Protein AF-A0A523AS78-F1 (afdb_monomer_lite)

Structure (mmCIF, N/CA/C/O backbone):
data_AF-A0A523AS78-F1
#
_entry.id   AF-A0A523AS78-F1
#
loop_
_atom_site.group_PDB
_atom_site.id
_atom_site.type_symbol
_atom_site.label_atom_id
_atom_site.label_alt_id
_atom_site.label_comp_id
_atom_site.label_asym_id
_atom_site.label_entity_id
_atom_site.label_seq_id
_atom_site.pdbx_PDB_ins_code
_atom_site.Cartn_x
_atom_site.Cartn_y
_atom_site.Cartn_z
_atom_site.occupancy
_atom_site.B_iso_or_equiv
_atom_site.auth_seq_id
_atom_site.auth_comp_id
_atom_site.auth_asym_id
_atom_site.auth_atom_id
_atom_site.pdbx_PDB_model_num
ATOM 1 N N . MET A 1 1 ? -8.364 -6.518 14.391 1.00 93.88 1 MET A N 1
ATOM 2 C CA . MET A 1 1 ? -8.944 -6.169 13.076 1.00 93.88 1 MET A CA 1
ATOM 3 C C . MET A 1 1 ? -7.840 -5.625 12.191 1.00 93.88 1 MET A C 1
ATOM 5 O O . MET A 1 1 ? -6.903 -5.034 12.729 1.00 93.88 1 MET A O 1
ATOM 9 N N . LYS A 1 2 ? -7.918 -5.847 10.879 1.00 97.19 2 LYS A N 1
ATOM 10 C CA . LYS A 1 2 ? -7.030 -5.194 9.917 1.00 97.19 2 LYS A CA 1
ATOM 11 C C . LYS A 1 2 ? -7.621 -3.830 9.568 1.00 97.19 2 LYS A C 1
ATOM 13 O O . LYS A 1 2 ? -8.804 -3.744 9.268 1.00 97.19 2 LYS A O 1
ATOM 18 N N . VAL A 1 3 ? -6.828 -2.770 9.672 1.00 97.00 3 VAL A N 1
ATOM 19 C CA . VAL A 1 3 ? -7.295 -1.393 9.471 1.00 97.00 3 VAL A CA 1
ATOM 20 C C . VAL A 1 3 ? -6.479 -0.764 8.360 1.00 97.00 3 VAL A C 1
ATOM 22 O O . VAL A 1 3 ? -5.279 -0.541 8.518 1.00 97.00 3 VAL A O 1
ATOM 25 N N . PHE A 1 4 ? -7.129 -0.474 7.237 1.00 96.81 4 PHE A N 1
ATOM 26 C CA . PHE A 1 4 ? -6.502 0.271 6.155 1.00 96.81 4 PHE A CA 1
ATOM 27 C C . PHE A 1 4 ? -6.221 1.713 6.583 1.00 96.81 4 PHE A C 1
ATOM 29 O O . PHE A 1 4 ? -7.109 2.422 7.057 1.00 96.81 4 PHE A O 1
ATOM 36 N N . ILE A 1 5 ? -4.973 2.150 6.422 1.00 97.00 5 ILE A N 1
ATOM 37 C CA . ILE A 1 5 ? -4.541 3.491 6.810 1.00 97.00 5 ILE A CA 1
ATOM 38 C C . ILE A 1 5 ? -4.724 4.452 5.633 1.00 97.00 5 ILE A C 1
ATOM 40 O O . ILE A 1 5 ? -4.222 4.209 4.537 1.00 97.00 5 ILE A O 1
ATOM 44 N N . PHE A 1 6 ? -5.384 5.589 5.867 1.00 94.38 6 PHE A N 1
ATOM 45 C CA . PHE A 1 6 ? -5.476 6.681 4.899 1.00 94.38 6 PHE A CA 1
ATOM 46 C C . PHE A 1 6 ? -5.213 8.036 5.581 1.00 94.38 6 PHE A C 1
ATOM 48 O O . PHE A 1 6 ? -5.891 8.350 6.559 1.00 94.38 6 PHE A O 1
ATOM 55 N N . PRO A 1 7 ? -4.262 8.861 5.099 1.00 94.38 7 PRO A N 1
ATOM 56 C CA . PRO A 1 7 ? -3.366 8.630 3.961 1.00 94.38 7 PRO A CA 1
ATOM 57 C C . PRO A 1 7 ? -2.411 7.436 4.173 1.00 94.38 7 PRO A C 1
ATOM 59 O O . PRO A 1 7 ? -1.926 7.240 5.287 1.00 94.38 7 PRO A O 1
ATOM 62 N N . PRO A 1 8 ? -2.077 6.665 3.122 1.00 91.75 8 PRO A N 1
ATOM 63 C CA . PRO A 1 8 ? -1.486 5.322 3.243 1.00 91.75 8 PRO A CA 1
ATOM 64 C C . PRO A 1 8 ? -0.054 5.252 3.788 1.00 91.75 8 PRO A C 1
ATOM 66 O O . PRO A 1 8 ? 0.435 4.163 4.079 1.00 91.75 8 PRO A O 1
ATOM 69 N N . ASN A 1 9 ? 0.610 6.397 3.956 1.00 91.88 9 ASN A N 1
ATOM 70 C CA . ASN A 1 9 ? 1.949 6.508 4.544 1.00 91.88 9 ASN A CA 1
ATOM 71 C C . ASN A 1 9 ? 1.936 7.175 5.931 1.00 91.88 9 ASN A C 1
ATOM 73 O O . ASN A 1 9 ? 2.985 7.576 6.431 1.00 91.88 9 ASN A O 1
ATOM 77 N N . SER A 1 10 ? 0.764 7.354 6.549 1.00 96.12 10 SER A N 1
ATOM 78 C CA . SER A 1 10 ? 0.673 7.994 7.860 1.00 96.12 10 SER A CA 1
ATOM 79 C C . SER A 1 10 ? 1.235 7.088 8.959 1.00 96.12 10 SER A C 1
ATOM 81 O O . SER A 1 10 ? 0.616 6.096 9.355 1.00 96.12 10 SER A O 1
ATOM 83 N N . LEU A 1 11 ? 2.410 7.456 9.476 1.00 94.81 11 LEU A N 1
ATOM 84 C CA . LEU A 1 11 ? 3.054 6.754 10.589 1.00 94.81 11 LEU A CA 1
ATOM 85 C C . LEU A 1 11 ? 2.293 6.950 11.902 1.00 94.81 11 LEU A C 1
ATOM 87 O O . LEU A 1 11 ? 2.148 6.004 12.664 1.00 94.81 11 LEU A O 1
ATOM 91 N N . ILE A 1 1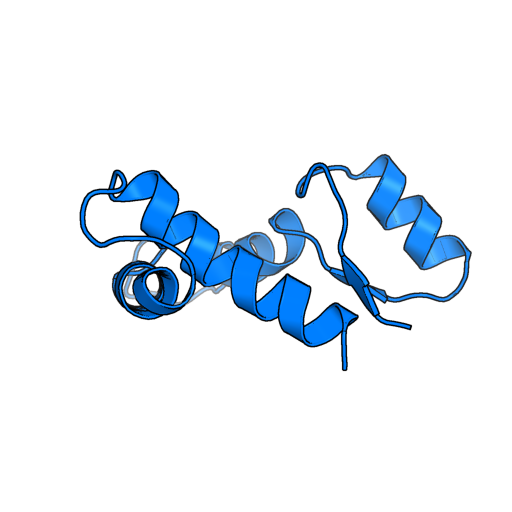2 ? 1.749 8.150 12.1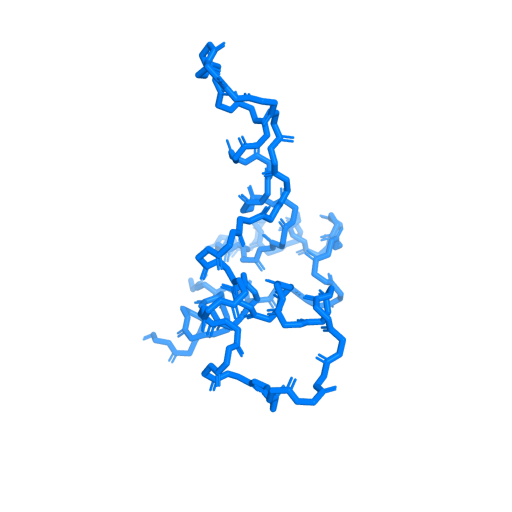28 1.00 97.12 12 ILE A N 1
ATOM 92 C CA . ILE A 1 12 ? 0.984 8.474 13.341 1.00 97.12 12 ILE A CA 1
ATOM 93 C C . ILE A 1 12 ? -0.287 7.619 13.420 1.00 97.12 12 ILE A C 1
ATOM 95 O O . ILE A 1 12 ? -0.594 7.067 14.471 1.00 97.12 12 ILE A O 1
ATOM 99 N N . LEU A 1 13 ? -1.015 7.474 12.307 1.00 96.88 13 LEU A N 1
ATOM 100 C CA . LEU A 1 13 ? -2.225 6.644 12.281 1.00 96.88 13 LEU A CA 1
ATOM 101 C C . LEU A 1 13 ? -1.895 5.154 12.412 1.00 96.88 13 LEU A C 1
ATOM 103 O O . LEU A 1 13 ? -2.624 4.434 13.085 1.00 96.88 13 LEU A O 1
ATOM 107 N N . SER A 1 14 ? -0.794 4.703 11.804 1.00 96.50 14 SER A N 1
ATOM 108 C CA . SER A 1 14 ? -0.341 3.313 11.934 1.00 96.50 14 SER A CA 1
ATOM 109 C C . SER A 1 14 ? 0.009 2.972 13.389 1.00 96.50 14 SER A C 1
ATOM 111 O O . SER A 1 14 ? -0.487 1.977 13.909 1.00 96.50 14 SER A O 1
ATOM 113 N N . ASP A 1 15 ? 0.785 3.830 14.061 1.00 96.94 15 ASP A N 1
ATOM 114 C CA . ASP A 1 15 ? 1.154 3.680 15.477 1.00 96.94 15 ASP A CA 1
ATOM 115 C C . ASP A 1 15 ? -0.079 3.698 16.392 1.00 96.94 15 ASP A C 1
ATOM 117 O O . ASP A 1 15 ? -0.197 2.872 17.296 1.00 96.94 15 ASP A O 1
ATOM 121 N N . LEU A 1 16 ? -1.048 4.583 16.126 1.00 97.94 16 LEU A N 1
ATOM 122 C CA . LEU A 1 16 ? -2.306 4.607 16.868 1.00 97.94 16 LEU A CA 1
ATOM 123 C C . LEU A 1 16 ? -3.040 3.264 16.746 1.00 97.94 16 LEU A C 1
ATOM 125 O O . LEU A 1 16 ? -3.397 2.668 17.754 1.00 97.94 16 LEU A O 1
ATOM 129 N N . VAL A 1 17 ? -3.224 2.752 15.530 1.00 97.31 17 VAL A N 1
ATOM 130 C CA . VAL A 1 17 ? -3.901 1.466 15.295 1.00 97.31 17 VAL A CA 1
ATOM 131 C C . VAL A 1 17 ? -3.195 0.310 16.018 1.00 97.31 17 VAL A C 1
ATOM 133 O O . VAL A 1 17 ? -3.870 -0.510 16.643 1.00 97.31 17 VAL A O 1
ATOM 136 N N . GLU A 1 18 ? -1.859 0.267 16.008 1.00 97.06 18 GLU A N 1
ATOM 137 C CA . GLU A 1 18 ? -1.088 -0.758 16.733 1.00 97.06 18 GLU A CA 1
ATOM 138 C C . GLU A 1 18 ? -1.295 -0.677 18.250 1.00 97.06 18 GLU A C 1
ATOM 140 O O . GLU A 1 18 ? -1.541 -1.700 18.892 1.00 97.06 18 GLU A O 1
ATOM 145 N N . ARG A 1 19 ? -1.283 0.530 18.832 1.00 97.94 19 ARG A N 1
ATOM 146 C CA . ARG A 1 19 ? -1.509 0.736 20.277 1.00 97.94 19 ARG A CA 1
ATOM 147 C C . ARG A 1 19 ? -2.889 0.290 20.748 1.00 97.94 19 ARG A C 1
ATOM 149 O O . ARG A 1 19 ? -3.035 -0.103 21.901 1.00 97.94 19 ARG A O 1
ATOM 156 N N . PHE A 1 20 ? -3.886 0.327 19.868 1.00 97.81 20 PHE A N 1
ATOM 157 C CA . PHE A 1 20 ? -5.236 -0.170 20.145 1.00 97.81 20 PHE A CA 1
ATOM 158 C C . PHE A 1 20 ? -5.391 -1.683 19.881 1.00 97.81 20 PHE A C 1
ATOM 160 O O . PHE A 1 20 ? -6.497 -2.216 19.959 1.00 97.81 20 PHE A O 1
ATOM 167 N N . GLY A 1 21 ? -4.297 -2.402 19.601 1.00 97.50 21 GLY A N 1
ATOM 168 C CA . GLY A 1 21 ? -4.310 -3.855 19.405 1.00 97.50 21 GLY A CA 1
ATOM 169 C C . GLY A 1 21 ? -4.866 -4.280 18.044 1.00 97.50 21 GLY A C 1
ATOM 170 O O . GLY A 1 21 ? -5.452 -5.357 17.905 1.00 97.50 21 GLY A O 1
ATOM 171 N N . HIS A 1 22 ? -4.745 -3.426 17.030 1.00 97.56 22 HIS A N 1
ATOM 172 C CA . HIS A 1 22 ? -5.166 -3.710 15.661 1.00 97.56 22 HIS A CA 1
ATOM 173 C C . HIS A 1 22 ? -3.963 -3.760 14.715 1.00 97.56 22 HIS A C 1
ATOM 175 O O . HIS A 1 22 ? -2.864 -3.326 15.048 1.00 97.56 22 HIS A O 1
ATOM 181 N N . THR A 1 23 ? -4.161 -4.321 13.524 1.00 97.19 23 THR A N 1
ATOM 182 C CA . THR A 1 23 ? -3.103 -4.443 12.516 1.00 97.19 23 THR A CA 1
ATOM 183 C C . THR A 1 23 ? -3.258 -3.323 11.489 1.00 97.19 23 THR A C 1
ATOM 185 O O . THR A 1 23 ? -4.240 -3.350 10.742 1.00 97.19 23 THR A O 1
ATOM 188 N N . PRO A 1 24 ? -2.334 -2.350 11.408 1.00 96.88 24 PRO A N 1
ATOM 189 C CA . PRO A 1 24 ? -2.381 -1.337 10.364 1.00 96.88 24 PRO A CA 1
ATOM 190 C C . PRO A 1 24 ? -1.968 -1.940 9.019 1.00 96.88 24 PRO A C 1
ATOM 192 O O . PRO A 1 24 ? -0.920 -2.576 8.897 1.00 96.88 24 PRO A O 1
ATOM 195 N N . LEU A 1 25 ? -2.773 -1.695 7.992 1.00 96.50 25 LEU A N 1
ATOM 196 C CA . LEU A 1 25 ? -2.428 -1.958 6.602 1.00 96.50 25 LEU A CA 1
ATOM 197 C C . LEU A 1 25 ? -2.001 -0.635 5.965 1.00 96.50 25 LEU A C 1
ATOM 199 O O . LEU A 1 25 ? -2.828 0.246 5.724 1.00 96.50 25 LEU A O 1
ATOM 203 N N . SER A 1 26 ? -0.698 -0.477 5.736 1.00 94.81 26 SER A N 1
ATOM 204 C CA . SER A 1 26 ? -0.104 0.747 5.197 1.00 94.81 26 SER A CA 1
ATOM 205 C C . SER A 1 26 ? 0.801 0.446 4.008 1.00 94.81 26 SER A C 1
ATOM 207 O O . SER A 1 26 ? 1.454 -0.596 3.933 1.00 94.81 26 SER A O 1
ATOM 209 N N . LEU A 1 27 ? 0.872 1.395 3.077 1.00 91.38 27 LEU A N 1
ATOM 210 C CA . LEU A 1 27 ? 1.695 1.270 1.876 1.00 91.38 27 LEU A CA 1
ATOM 211 C C . LEU A 1 27 ? 3.189 1.234 2.216 1.00 91.38 27 LEU A C 1
ATOM 213 O O . LEU A 1 27 ? 3.958 0.525 1.572 1.00 91.38 27 LEU A O 1
ATOM 217 N N . GLY A 1 28 ? 3.597 1.980 3.246 1.00 88.31 28 GLY A N 1
ATOM 218 C CA . GLY A 1 28 ? 4.984 2.009 3.707 1.00 88.31 28 GLY A CA 1
ATOM 219 C C . GLY A 1 28 ? 5.479 0.658 4.228 1.00 88.31 28 GLY A C 1
ATOM 220 O O . GLY A 1 28 ? 6.649 0.337 4.036 1.00 88.31 28 GLY A O 1
ATOM 221 N N . ARG A 1 29 ? 4.603 -0.151 4.840 1.00 88.06 29 ARG A N 1
ATOM 222 C CA . ARG A 1 29 ? 4.947 -1.501 5.309 1.00 88.06 29 ARG A CA 1
ATOM 223 C C . ARG A 1 29 ? 5.145 -2.461 4.138 1.00 88.06 29 ARG A C 1
ATOM 225 O O . ARG A 1 29 ? 6.207 -3.058 4.026 1.00 88.06 29 ARG A O 1
ATOM 232 N N . GLU A 1 30 ? 4.173 -2.501 3.233 1.00 88.44 30 GLU A N 1
ATOM 233 C CA . GLU A 1 30 ? 4.173 -3.364 2.045 1.00 88.44 30 GLU A CA 1
ATOM 234 C C . GLU A 1 30 ? 5.376 -3.094 1.122 1.00 88.44 30 GLU A C 1
ATOM 236 O O . GLU A 1 30 ? 6.051 -4.010 0.664 1.00 88.44 30 GLU A O 1
ATOM 241 N N . ILE A 1 31 ? 5.710 -1.821 0.888 1.00 87.56 31 ILE A N 1
ATOM 242 C CA . ILE A 1 31 ? 6.899 -1.449 0.102 1.00 87.56 31 ILE A CA 1
ATOM 243 C C . ILE A 1 31 ? 8.185 -1.684 0.896 1.00 87.56 31 ILE A C 1
ATOM 245 O O . ILE A 1 31 ? 9.198 -2.091 0.330 1.00 87.56 31 ILE A O 1
ATOM 249 N N . GLY A 1 32 ? 8.153 -1.427 2.205 1.00 85.81 32 GLY A N 1
ATOM 250 C CA . GLY A 1 32 ? 9.291 -1.610 3.098 1.00 85.81 32 GLY A CA 1
ATOM 251 C C . GLY A 1 32 ? 9.791 -3.053 3.148 1.00 85.81 32 GLY A C 1
ATOM 252 O O . GLY A 1 32 ? 10.990 -3.256 3.308 1.00 85.81 32 GLY A O 1
ATOM 253 N N . GLU A 1 33 ? 8.906 -4.037 2.995 1.00 83.19 33 GLU A N 1
ATOM 254 C CA . GLU A 1 33 ? 9.279 -5.452 2.882 1.00 83.19 33 GLU A CA 1
ATOM 255 C C . GLU A 1 33 ? 10.021 -5.730 1.567 1.00 83.19 33 GLU A C 1
ATOM 257 O O . GLU A 1 33 ? 11.084 -6.343 1.581 1.00 83.19 33 GLU A O 1
ATOM 262 N N . ARG A 1 34 ? 9.536 -5.176 0.449 1.00 80.12 34 ARG A N 1
ATOM 263 C CA . ARG A 1 34 ? 10.116 -5.376 -0.893 1.00 80.12 34 ARG A CA 1
ATOM 264 C C . ARG A 1 34 ? 11.484 -4.722 -1.062 1.00 80.12 34 ARG A C 1
ATOM 266 O O . ARG A 1 34 ? 12.391 -5.316 -1.625 1.00 80.12 34 ARG A O 1
ATOM 273 N N . VAL A 1 35 ? 11.657 -3.494 -0.568 1.00 78.75 35 VAL A N 1
ATOM 274 C CA . VAL A 1 35 ? 12.932 -2.762 -0.711 1.00 78.75 35 VAL A CA 1
ATOM 275 C C . VAL A 1 35 ? 14.038 -3.255 0.217 1.00 78.75 35 VAL A C 1
ATOM 277 O O . VAL A 1 35 ? 15.200 -2.909 0.014 1.00 78.75 35 VAL A O 1
ATOM 280 N N . ARG A 1 36 ? 13.681 -4.003 1.265 1.00 79.19 36 ARG A N 1
ATOM 281 C CA . ARG A 1 36 ? 14.630 -4.581 2.224 1.00 79.19 36 ARG A CA 1
ATOM 282 C C . ARG A 1 36 ? 14.980 -6.029 1.901 1.00 79.19 36 ARG A C 1
ATOM 284 O O . ARG A 1 36 ? 15.829 -6.578 2.598 1.00 79.19 36 ARG A O 1
ATOM 291 N N . ASP A 1 37 ? 14.342 -6.627 0.895 1.00 74.62 37 ASP A N 1
ATOM 292 C CA . ASP A 1 37 ? 14.676 -7.965 0.424 1.00 74.62 37 ASP A CA 1
ATOM 293 C C . ASP A 1 37 ? 16.120 -7.966 -0.123 1.00 74.62 37 ASP A C 1
ATOM 295 O O . ASP A 1 37 ? 16.410 -7.240 -1.077 1.00 74.62 37 ASP A O 1
ATOM 299 N N . PRO A 1 38 ? 17.055 -8.719 0.490 1.00 63.34 38 PRO A N 1
ATOM 300 C CA . PRO A 1 38 ? 18.469 -8.719 0.119 1.00 63.34 38 PRO A CA 1
ATOM 301 C C . PRO A 1 38 ? 18.787 -9.509 -1.167 1.00 63.34 38 PRO A C 1
ATOM 303 O O . PRO A 1 38 ? 19.957 -9.811 -1.411 1.00 63.34 38 PRO A O 1
ATOM 306 N N . GLY A 1 39 ? 17.783 -9.865 -1.978 1.00 65.69 39 GLY A N 1
ATOM 307 C CA . GLY A 1 39 ? 17.958 -10.538 -3.266 1.00 65.69 39 GLY A CA 1
ATOM 308 C C . GLY A 1 39 ? 18.999 -9.849 -4.160 1.00 65.69 39 GLY A C 1
ATOM 309 O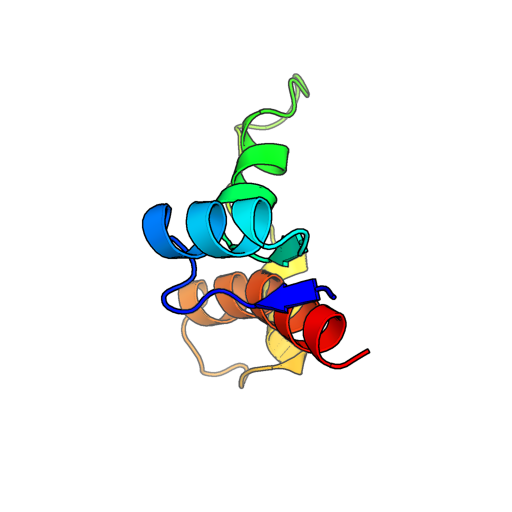 O . GLY A 1 39 ? 18.835 -8.704 -4.567 1.00 65.69 39 GLY A O 1
ATOM 310 N N . LEU A 1 40 ? 20.079 -10.574 -4.466 1.00 55.38 40 LEU A N 1
ATOM 311 C CA . LEU A 1 40 ? 21.289 -10.076 -5.138 1.00 55.38 40 LEU A CA 1
ATOM 312 C C . LEU A 1 40 ? 21.081 -9.632 -6.597 1.00 55.38 40 LEU A C 1
ATOM 314 O O . LEU A 1 40 ? 21.915 -8.899 -7.125 1.00 55.38 40 LEU A O 1
ATOM 318 N N . ASP A 1 41 ? 19.993 -10.059 -7.242 1.00 60.62 41 ASP A N 1
ATOM 319 C CA . ASP A 1 41 ? 19.887 -10.017 -8.706 1.00 60.62 41 ASP A CA 1
ATOM 320 C C . ASP A 1 41 ? 19.072 -8.840 -9.260 1.00 60.62 41 ASP A C 1
ATOM 322 O O . ASP A 1 41 ? 19.129 -8.580 -10.460 1.00 60.62 41 ASP A O 1
ATOM 326 N N . ASN A 1 42 ? 18.341 -8.091 -8.424 1.00 61.62 42 ASN A N 1
ATOM 327 C CA . ASN A 1 42 ? 17.534 -6.959 -8.884 1.00 61.62 42 ASN A CA 1
ATOM 328 C C . ASN A 1 42 ? 17.670 -5.741 -7.960 1.00 61.62 42 ASN A C 1
ATOM 330 O O . ASN A 1 42 ? 17.721 -5.897 -6.741 1.00 61.62 42 ASN A O 1
ATOM 334 N N . PRO A 1 43 ? 17.693 -4.510 -8.508 1.00 67.75 43 PRO A N 1
ATOM 335 C CA . PRO A 1 43 ? 17.611 -3.313 -7.681 1.00 67.75 43 PRO A CA 1
ATOM 336 C C . PRO A 1 43 ? 16.307 -3.336 -6.863 1.00 67.75 43 PRO A C 1
ATOM 338 O O . PRO A 1 43 ? 15.295 -3.827 -7.364 1.00 67.75 43 PRO A O 1
ATOM 341 N N . PRO A 1 44 ? 16.285 -2.787 -5.636 1.00 68.31 44 PRO A N 1
ATOM 342 C CA . PRO A 1 44 ? 15.067 -2.742 -4.834 1.00 68.31 44 PRO A CA 1
ATOM 343 C C . PRO A 1 44 ? 13.982 -1.952 -5.577 1.00 68.31 44 PRO A C 1
ATOM 345 O O . PRO A 1 44 ? 14.125 -0.752 -5.830 1.00 68.31 44 PRO A O 1
ATOM 348 N N . LEU A 1 45 ? 12.894 -2.633 -5.945 1.00 76.25 45 LEU A N 1
ATOM 349 C CA . LEU A 1 45 ? 11.775 -2.048 -6.680 1.00 76.25 45 LEU A CA 1
ATOM 350 C C . LEU A 1 45 ? 10.597 -1.774 -5.744 1.00 76.25 45 LEU A C 1
ATOM 352 O O . LEU A 1 45 ? 10.066 -2.667 -5.089 1.00 76.25 45 LEU A O 1
ATOM 356 N N . ASN A 1 46 ? 10.131 -0.524 -5.741 1.00 80.00 46 ASN A N 1
ATOM 357 C CA . ASN A 1 46 ? 8.926 -0.128 -5.003 1.00 80.00 46 ASN A CA 1
ATOM 358 C C . ASN A 1 46 ? 7.628 -0.647 -5.648 1.00 80.00 46 ASN A C 1
ATOM 360 O O . ASN A 1 46 ? 6.598 -0.698 -4.980 1.00 80.00 46 ASN A O 1
ATOM 364 N N . LEU A 1 47 ? 7.664 -0.938 -6.951 1.00 87.25 47 LEU A N 1
ATOM 365 C CA . LEU A 1 47 ? 6.557 -1.434 -7.770 1.00 87.25 47 LEU A CA 1
ATOM 366 C C . LEU A 1 47 ? 7.118 -2.382 -8.833 1.00 87.25 47 LEU A C 1
ATOM 368 O O . LEU A 1 47 ? 8.164 -2.088 -9.414 1.00 87.25 47 LEU A O 1
ATOM 372 N N . THR A 1 48 ? 6.406 -3.467 -9.113 1.00 88.44 48 THR A N 1
ATOM 373 C CA . THR A 1 48 ? 6.746 -4.442 -10.160 1.00 88.44 48 THR A CA 1
ATOM 374 C C . THR A 1 48 ? 5.760 -4.370 -11.330 1.00 88.44 48 THR A C 1
ATOM 376 O O . THR A 1 48 ? 4.700 -3.746 -11.237 1.00 88.44 48 THR A O 1
ATOM 379 N N . GLU A 1 49 ? 6.076 -5.030 -12.448 1.00 90.69 49 GLU A N 1
ATOM 380 C CA . GLU A 1 49 ? 5.125 -5.187 -13.561 1.00 90.69 49 GLU A CA 1
ATOM 381 C C . GLU A 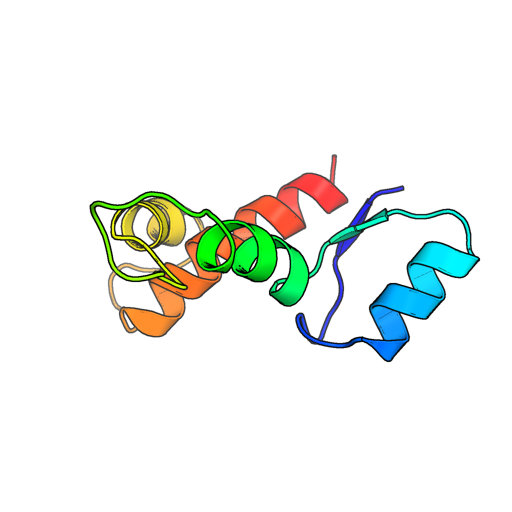1 49 ? 3.854 -5.934 -13.132 1.00 90.69 49 GLU A C 1
ATOM 383 O O . GLU A 1 49 ? 2.752 -5.592 -13.564 1.00 90.69 49 GLU A O 1
ATOM 388 N N . GLU A 1 50 ? 3.980 -6.894 -12.214 1.00 92.06 50 GLU A N 1
ATOM 389 C CA . GLU A 1 50 ? 2.837 -7.609 -11.643 1.00 92.06 50 GLU A CA 1
ATOM 390 C C . GLU A 1 50 ? 1.885 -6.668 -10.900 1.00 92.06 50 GLU A C 1
ATOM 392 O O . GLU A 1 50 ? 0.669 -6.838 -10.990 1.00 92.06 50 GLU A O 1
ATOM 397 N N . ASP A 1 51 ? 2.402 -5.643 -10.212 1.00 93.50 51 ASP A N 1
ATOM 398 C CA . ASP A 1 51 ? 1.554 -4.633 -9.574 1.00 93.50 51 ASP A CA 1
ATOM 399 C C . ASP A 1 51 ? 0.785 -3.809 -10.615 1.00 93.50 51 ASP A C 1
ATOM 401 O O . ASP A 1 51 ? -0.377 -3.470 -10.395 1.00 93.50 51 ASP A O 1
ATOM 405 N N . LEU A 1 52 ? 1.380 -3.512 -11.777 1.00 94.44 52 LEU A N 1
ATOM 406 C CA . LEU A 1 52 ? 0.667 -2.825 -12.860 1.00 94.44 52 LEU A CA 1
ATOM 407 C C . LEU A 1 52 ? -0.476 -3.686 -13.404 1.00 94.44 52 LEU A C 1
ATOM 409 O O . LEU A 1 52 ? -1.576 -3.167 -13.606 1.00 94.44 52 LEU A O 1
ATOM 413 N N . VAL A 1 53 ? -0.225 -4.980 -13.623 1.00 95.88 53 VAL A N 1
ATOM 414 C CA . VAL A 1 53 ? -1.243 -5.934 -14.086 1.00 95.88 53 VAL A CA 1
ATOM 415 C C . VAL A 1 53 ? -2.346 -6.087 -13.039 1.00 95.88 53 VAL A C 1
ATOM 417 O O . VAL A 1 53 ? -3.527 -6.009 -13.375 1.00 95.88 53 VAL A O 1
ATOM 420 N N . ARG A 1 54 ? -1.988 -6.230 -11.756 1.00 96.31 54 ARG A N 1
ATOM 421 C CA . ARG A 1 54 ? -2.956 -6.315 -10.652 1.00 96.31 54 ARG A CA 1
ATOM 422 C C . ARG A 1 54 ? -3.786 -5.038 -10.531 1.00 96.31 54 ARG A C 1
ATOM 424 O O . ARG A 1 54 ? -4.988 -5.116 -10.293 1.00 96.31 54 ARG A O 1
ATOM 431 N N . GLY A 1 55 ? -3.172 -3.879 -10.763 1.00 97.00 55 GLY A N 1
ATOM 432 C CA . GLY A 1 55 ? -3.823 -2.571 -10.753 1.00 97.00 55 GLY A CA 1
ATOM 433 C C . GLY A 1 55 ? -5.030 -2.460 -11.683 1.00 97.00 55 GLY A C 1
ATOM 434 O O . GLY A 1 55 ? -5.978 -1.749 -11.356 1.00 97.00 55 GLY A O 1
ATOM 435 N N . LEU A 1 56 ? -5.050 -3.214 -12.787 1.00 97.00 56 LEU A N 1
ATOM 436 C CA . LEU A 1 56 ? -6.173 -3.240 -13.733 1.00 97.00 56 LEU A CA 1
ATOM 437 C C . LEU A 1 56 ? -7.470 -3.807 -13.140 1.00 97.00 56 LEU A C 1
ATOM 439 O O . LEU A 1 56 ? -8.533 -3.606 -13.718 1.00 97.00 56 LEU A O 1
ATOM 443 N N . ARG A 1 57 ? -7.415 -4.480 -11.981 1.00 96.88 57 ARG A N 1
ATOM 444 C CA . ARG A 1 57 ? -8.620 -4.874 -11.232 1.00 96.88 57 ARG A CA 1
ATOM 445 C C . ARG A 1 57 ? -9.320 -3.691 -10.563 1.00 96.88 57 ARG A C 1
ATOM 447 O O . ARG A 1 57 ? -10.514 -3.770 -10.306 1.00 96.88 57 ARG A O 1
ATOM 454 N N . TYR A 1 58 ? -8.584 -2.615 -10.284 1.00 96.00 58 TYR A N 1
ATOM 455 C CA . TYR A 1 58 ? -9.053 -1.491 -9.468 1.00 96.00 58 TYR A CA 1
ATOM 456 C C . TYR A 1 58 ? -9.206 -0.190 -10.260 1.00 96.00 58 TYR A C 1
ATOM 458 O O . TYR A 1 58 ? -9.949 0.696 -9.845 1.00 96.00 58 TYR A O 1
ATOM 466 N N . VAL A 1 59 ? -8.488 -0.040 -11.377 1.00 97.12 59 VAL A N 1
ATOM 467 C CA . VAL A 1 59 ? -8.505 1.170 -12.210 1.00 97.12 59 VAL A CA 1
ATOM 468 C C . VAL A 1 59 ? -8.423 0.845 -13.699 1.00 97.12 59 VAL A C 1
ATOM 470 O O . VAL A 1 59 ? -7.852 -0.166 -14.101 1.00 97.12 59 VAL A O 1
ATOM 473 N N . SER A 1 60 ? -8.967 1.746 -14.523 1.00 96.75 60 SER A N 1
ATOM 474 C CA . SER A 1 60 ? -8.937 1.644 -15.988 1.00 96.75 60 SER A CA 1
ATOM 475 C C . SER A 1 60 ? -7.510 1.567 -16.545 1.00 96.75 60 SER A C 1
ATOM 477 O O . SER A 1 60 ? -6.571 2.159 -16.002 1.00 96.75 60 SER A O 1
ATOM 479 N N . ILE A 1 61 ? -7.370 0.906 -17.699 1.00 95.44 61 ILE A N 1
ATOM 480 C CA . ILE A 1 61 ? -6.130 0.859 -18.483 1.00 95.44 61 ILE A CA 1
ATOM 481 C C . ILE A 1 61 ? -5.634 2.256 -18.879 1.00 95.44 61 ILE A C 1
ATOM 483 O O . ILE A 1 61 ? -4.429 2.443 -19.018 1.00 95.44 61 ILE A O 1
ATOM 487 N N . GLU A 1 62 ? -6.523 3.245 -18.994 1.00 96.50 62 GLU A N 1
ATOM 488 C CA . GLU A 1 62 ? -6.181 4.628 -19.359 1.00 96.50 62 GLU A CA 1
ATOM 489 C C . GLU A 1 62 ? -5.486 5.404 -18.228 1.00 96.50 62 GLU A C 1
ATOM 491 O O . GLU A 1 62 ? -4.831 6.415 -18.480 1.00 96.50 62 GLU A O 1
ATOM 496 N N . ALA A 1 63 ? -5.586 4.939 -16.976 1.00 97.06 63 ALA A N 1
ATOM 497 C CA . ALA A 1 63 ? -4.922 5.593 -15.853 1.00 97.06 63 ALA A CA 1
ATOM 498 C C . ALA A 1 63 ? -3.391 5.556 -16.028 1.00 97.06 63 ALA A C 1
ATOM 500 O O . ALA A 1 63 ? -2.860 4.549 -16.496 1.00 97.06 63 ALA A O 1
ATOM 501 N N . PRO A 1 64 ? -2.631 6.585 -15.610 1.00 96.50 64 PRO A N 1
ATOM 502 C CA . PRO A 1 64 ? -1.171 6.562 -15.693 1.00 96.50 64 PRO A CA 1
ATOM 503 C C . PRO A 1 64 ? -0.565 5.315 -15.032 1.00 96.50 64 PRO A C 1
ATOM 505 O O . PRO A 1 64 ? -1.073 4.829 -14.020 1.00 96.50 64 PRO A O 1
ATOM 508 N N . SER A 1 65 ? 0.556 4.816 -15.560 1.00 92.31 65 SER A N 1
ATOM 509 C CA . SER A 1 65 ? 1.230 3.611 -15.042 1.00 92.31 65 SER A CA 1
ATOM 510 C C . SER A 1 65 ? 1.530 3.686 -13.543 1.00 92.31 65 SER A C 1
ATOM 512 O O . SER A 1 65 ? 1.321 2.708 -12.829 1.00 92.31 65 SER A O 1
ATOM 514 N N . GLY A 1 66 ? 1.928 4.862 -13.048 1.00 91.69 66 GLY A N 1
ATOM 515 C CA . GLY A 1 66 ? 2.150 5.098 -11.622 1.00 91.69 66 GLY A CA 1
ATOM 516 C C . GLY A 1 66 ? 0.885 4.943 -10.773 1.00 91.69 66 GLY A C 1
ATOM 517 O O . GLY A 1 66 ? 0.958 4.406 -9.672 1.00 91.69 66 GLY A O 1
ATOM 518 N N . VAL A 1 67 ? -0.282 5.346 -11.286 1.00 94.69 67 VAL A N 1
ATOM 519 C CA . VAL A 1 67 ? -1.570 5.148 -10.602 1.00 94.69 67 VAL A CA 1
ATOM 520 C C . VAL A 1 67 ? -1.922 3.664 -10.589 1.00 94.69 67 VAL A C 1
ATOM 522 O O . VAL A 1 67 ? -2.202 3.121 -9.524 1.00 94.69 67 VAL A O 1
ATOM 525 N N . ARG A 1 68 ? -1.829 2.985 -11.740 1.00 95.62 68 ARG A N 1
ATOM 526 C CA . ARG A 1 68 ? -2.125 1.546 -11.842 1.00 95.62 68 ARG A CA 1
ATOM 527 C C . ARG A 1 68 ? -1.251 0.719 -10.903 1.00 95.62 68 ARG A C 1
ATOM 529 O O . ARG A 1 68 ? -1.784 -0.054 -10.116 1.00 95.62 68 ARG A O 1
ATOM 536 N N . GLY A 1 69 ? 0.064 0.942 -10.914 1.00 94.69 69 GLY A N 1
ATOM 537 C CA . GLY A 1 69 ? 0.988 0.234 -10.028 1.00 94.69 69 GLY A CA 1
ATOM 538 C C . GLY A 1 69 ? 0.656 0.446 -8.548 1.00 94.69 69 GLY A C 1
ATOM 539 O O . GLY A 1 69 ? 0.566 -0.515 -7.794 1.00 94.69 69 GLY A O 1
ATOM 540 N N . ARG A 1 70 ? 0.372 1.688 -8.124 1.00 93.88 70 ARG A N 1
ATOM 541 C CA . ARG A 1 70 ? -0.026 1.968 -6.731 1.00 93.88 70 ARG A CA 1
ATOM 542 C C . ARG A 1 70 ? -1.346 1.301 -6.360 1.00 93.88 70 ARG A C 1
ATOM 544 O O . ARG A 1 70 ? -1.460 0.787 -5.253 1.00 93.88 70 ARG A O 1
ATOM 551 N N . MET A 1 71 ? -2.314 1.260 -7.270 1.00 95.56 71 MET A N 1
ATOM 552 C CA . MET A 1 71 ? -3.584 0.572 -7.039 1.00 95.56 71 MET A CA 1
ATOM 553 C C . MET A 1 71 ? -3.422 -0.946 -6.948 1.00 95.56 71 MET A C 1
ATOM 555 O O . MET A 1 71 ? -4.101 -1.570 -6.141 1.00 95.56 71 MET A O 1
ATOM 559 N N . GLY A 1 72 ? -2.473 -1.534 -7.679 1.00 95.56 72 GLY A N 1
ATOM 560 C CA . GLY A 1 72 ? -2.113 -2.947 -7.538 1.00 95.56 72 GLY A CA 1
ATOM 561 C C . GLY A 1 72 ? -1.500 -3.316 -6.185 1.00 95.56 72 GLY A C 1
ATOM 562 O O . GLY A 1 72 ? -1.452 -4.498 -5.849 1.00 95.56 72 GLY A O 1
ATOM 563 N N . VAL A 1 73 ? -1.068 -2.325 -5.401 1.00 94.56 73 VAL A N 1
ATOM 564 C CA . VAL A 1 73 ? -0.596 -2.504 -4.021 1.00 94.56 73 VAL A CA 1
ATOM 565 C C . VAL A 1 73 ? -1.680 -2.124 -3.010 1.00 94.56 73 VAL A C 1
ATOM 567 O O . VAL A 1 73 ? -1.908 -2.850 -2.051 1.00 94.56 73 VAL A O 1
ATOM 570 N N . LEU A 1 74 ? -2.383 -1.008 -3.224 1.00 95.38 74 LEU A N 1
ATOM 571 C CA . LEU A 1 74 ? -3.405 -0.507 -2.299 1.00 95.38 74 LEU A CA 1
ATOM 572 C C . LEU A 1 74 ? -4.693 -1.337 -2.315 1.00 95.38 74 LEU A C 1
ATOM 574 O O . LEU A 1 74 ? -5.267 -1.563 -1.256 1.00 95.38 74 LEU A O 1
ATOM 578 N N . GLY A 1 75 ? -5.139 -1.801 -3.483 1.00 95.44 75 GLY A N 1
ATOM 579 C CA . GLY A 1 75 ? -6.377 -2.570 -3.628 1.00 95.44 75 GLY A CA 1
ATOM 580 C C . GLY A 1 75 ? -6.421 -3.825 -2.745 1.00 95.44 75 GLY A C 1
ATOM 581 O O . GLY A 1 75 ? -7.348 -3.949 -1.948 1.00 95.44 75 GLY A O 1
ATOM 582 N N . PRO A 1 76 ? -5.386 -4.689 -2.761 1.00 95.62 76 PRO A N 1
ATOM 583 C CA . PRO A 1 76 ? -5.318 -5.844 -1.865 1.00 95.62 76 PRO A CA 1
ATOM 584 C C . PRO A 1 76 ? -5.325 -5.483 -0.373 1.00 95.62 76 PRO A C 1
ATOM 586 O O . PRO A 1 76 ? -5.809 -6.261 0.444 1.00 95.62 76 PRO A O 1
ATOM 589 N N . LEU A 1 77 ? -4.784 -4.322 0.014 1.00 9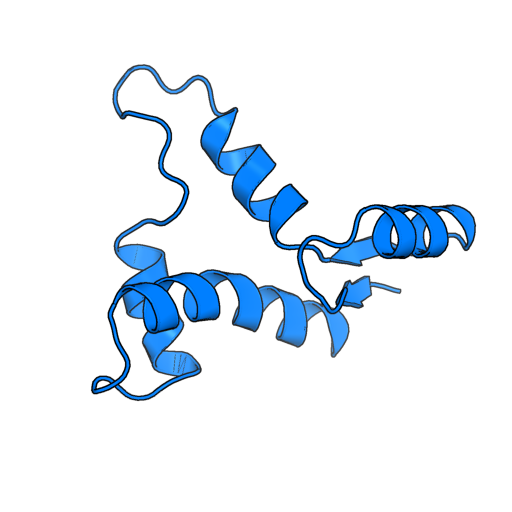5.69 77 LEU A N 1
ATOM 590 C CA . LEU A 1 77 ? -4.832 -3.861 1.406 1.00 95.69 77 LEU A CA 1
ATOM 591 C C . LEU A 1 77 ? -6.248 -3.425 1.805 1.00 95.69 77 LEU A C 1
ATOM 593 O O . LEU A 1 77 ? -6.646 -3.640 2.946 1.00 95.69 77 LEU A O 1
ATOM 597 N N . VAL A 1 78 ? -7.014 -2.838 0.882 1.00 95.31 78 VAL A N 1
ATOM 598 C CA . VAL A 1 78 ? -8.427 -2.505 1.113 1.00 95.31 78 VAL A CA 1
ATOM 599 C C . VAL A 1 78 ? -9.254 -3.782 1.256 1.00 95.31 78 VAL A C 1
ATOM 601 O O . VAL A 1 78 ? -9.934 -3.939 2.263 1.00 95.31 78 VAL A O 1
ATOM 604 N N . GLU A 1 79 ? -9.115 -4.739 0.334 1.00 95.75 79 GLU A N 1
ATOM 605 C CA . GLU A 1 79 ? -9.815 -6.035 0.405 1.00 95.75 79 GLU A CA 1
ATOM 606 C C . GLU A 1 79 ? -9.520 -6.779 1.718 1.00 95.75 79 GLU A C 1
ATOM 608 O O . GLU A 1 79 ? -10.412 -7.343 2.346 1.00 95.75 79 GLU A O 1
ATOM 613 N N . GLN A 1 80 ? -8.267 -6.740 2.184 1.00 95.44 80 GLN A N 1
ATOM 614 C CA . GLN A 1 80 ? -7.882 -7.325 3.468 1.00 95.44 80 GLN A CA 1
ATOM 615 C C . GLN A 1 80 ? -8.513 -6.642 4.686 1.00 95.44 80 GLN A C 1
ATOM 617 O O . GLN A 1 80 ? -8.587 -7.274 5.737 1.00 95.44 80 GLN A O 1
ATOM 622 N N . ALA A 1 81 ? -8.882 -5.364 4.594 1.00 95.69 81 ALA A N 1
ATOM 623 C CA . ALA A 1 81 ? -9.557 -4.654 5.677 1.00 95.69 81 ALA A CA 1
ATOM 624 C C . ALA A 1 81 ? -11.070 -4.938 5.712 1.00 95.69 81 ALA A C 1
ATOM 626 O O . ALA A 1 81 ? -11.685 -4.768 6.762 1.00 95.69 81 ALA A O 1
ATOM 627 N N . GLU A 1 82 ? -11.655 -5.351 4.584 1.00 92.19 82 GLU A N 1
ATOM 628 C CA . GLU A 1 82 ? -13.084 -5.670 4.448 1.00 92.19 82 GLU A CA 1
ATOM 629 C C . GLU A 1 82 ? -13.426 -7.135 4.783 1.00 92.19 82 GLU A C 1
ATOM 631 O O . GLU A 1 82 ? -14.591 -7.436 5.045 1.00 92.19 82 GLU A O 1
ATOM 636 N N . ALA A 1 83 ? -12.426 -8.027 4.778 1.00 80.38 83 ALA A N 1
ATOM 637 C CA . ALA A 1 83 ? -12.540 -9.453 5.111 1.00 80.38 83 ALA A CA 1
ATOM 638 C C . ALA A 1 83 ? -12.530 -9.733 6.625 1.00 80.38 83 ALA A C 1
ATOM 640 O O . ALA A 1 83 ? -13.306 -10.618 7.054 1.00 80.38 83 ALA A O 1
#

Foldseek 3Di:
DEDEDPVQADPPVQVVQVVVVYHYRHLCVVLVVQCPPVPPPDHRDSFDVQLLVLLVVPDPPPDDSVNSRVSSRRVVSVVVNVD

Secondary structure (DSSP, 8-state):
-EEE-SSTT-HHHHHHHHHTT-EEE-HHHHHHHHHT---TTS---SS-HHHHHHHTTTS-TTS-HHHHHHHHHHHHHHHHHH-

pLDDT: mean 90.55, std 9.95, range [55.38, 97.94]

Sequence (83 aa):
MKVFIFPPNSLILSDLVE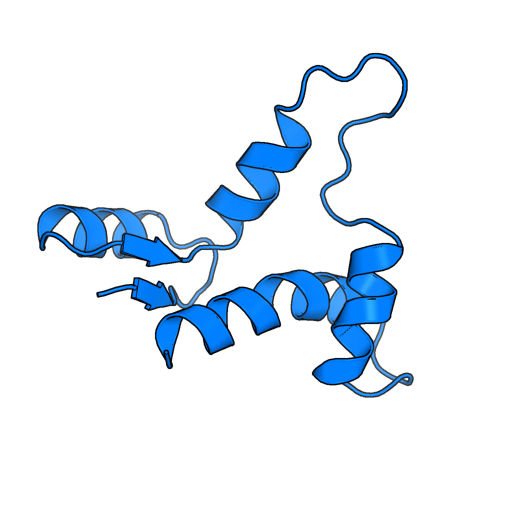RFGHTPLSLGREIGERVRDPGLDNPPLNLTEEDLVRGLRYVSIEAPSGVRGRMGVLGPLVEQAEA

Radius of gyration: 13.78 Å; chains: 1; bounding box: 34×19×40 Å